Protein AF-A0A392VI49-F1 (afdb_monomer_lite)

Foldseek 3Di:
DDDDDDDPDDPPPDPPPPADPVLVVLLCVLVVVVCVVCVNDDDDVVSVVVSVVSSVVD

Radius of gyration: 18.86 Å; chains: 1; bounding box: 41×30×50 Å

Sequence (58 aa):
MNSVTGARPSPSTVLEDGWSEEATFTLIDAWGKLYKKLNRKNFRQYHWKEIAKAVNEH

Secondary structure (DSSP, 8-state):
-------PPPTTS--TTSS-HHHHHHHHHHHHHHHHHHTTPPPPHHHHHHHHHHHHT-

pLDDT: mean 74.3, std 15.96, range [38.53, 91.38]

Organism: NCBI:txid97028

InterPro domains:
  IPR044822 Myb/SANT-like DNA-binding domain 4 [PF13837] (17-58)
  IPR044823 Trihelix transcription factor ASIL1/2-like [PTHR31307] (12-58)

Structure (mmCIF, N/CA/C/O backbone):
data_AF-A0A392VI49-F1
#
_entry.id   AF-A0A392VI49-F1
#
loop_
_atom_site.group_PDB
_atom_site.id
_atom_site.type_symbol
_atom_site.label_atom_id
_atom_site.label_alt_id
_atom_site.label_comp_id
_atom_site.label_asym_id
_atom_site.label_entity_id
_atom_site.label_seq_id
_atom_site.pdbx_PDB_ins_code
_atom_site.Cartn_x
_atom_site.Cartn_y
_atom_site.Cartn_z
_atom_site.occupancy
_atom_site.B_iso_or_equiv
_atom_site.auth_seq_id
_atom_site.auth_comp_id
_atom_site.auth_asym_id
_atom_site.auth_atom_id
_atom_site.pdbx_PDB_model_num
ATOM 1 N N . MET A 1 1 ? 30.358 20.225 -43.407 1.00 43.66 1 MET A N 1
ATOM 2 C CA . MET A 1 1 ? 30.470 20.611 -41.985 1.00 43.66 1 MET A CA 1
ATOM 3 C C . MET A 1 1 ? 29.173 21.288 -41.561 1.00 43.66 1 MET A C 1
ATOM 5 O O . MET A 1 1 ? 28.995 22.480 -41.741 1.00 43.66 1 MET A O 1
ATOM 9 N N . ASN A 1 2 ? 28.226 20.481 -41.114 1.00 38.53 2 ASN A N 1
ATOM 10 C CA . ASN A 1 2 ? 26.870 20.813 -40.682 1.00 38.53 2 ASN A CA 1
ATOM 11 C C . ASN A 1 2 ? 26.718 20.233 -39.263 1.00 38.53 2 ASN A C 1
ATOM 13 O O . ASN A 1 2 ? 27.246 19.158 -39.018 1.00 38.53 2 ASN A O 1
ATOM 17 N N . SER A 1 3 ? 26.043 20.799 -38.270 1.00 44.78 3 SER A N 1
ATOM 18 C CA . SER A 1 3 ? 25.380 22.081 -38.056 1.00 44.78 3 SER A CA 1
ATOM 19 C C . SER A 1 3 ? 25.102 22.169 -36.540 1.00 44.78 3 SER A C 1
ATOM 21 O O . SER A 1 3 ? 24.808 21.155 -35.923 1.00 44.78 3 SER A O 1
ATOM 23 N N . VAL A 1 4 ? 25.145 23.387 -35.994 1.00 54.41 4 VAL A N 1
ATOM 24 C CA . VAL A 1 4 ? 24.138 24.006 -35.103 1.00 54.41 4 VAL A CA 1
ATOM 25 C C . VAL A 1 4 ? 23.742 23.382 -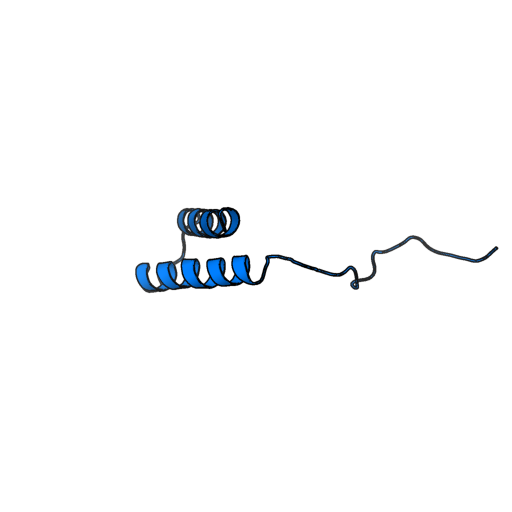33.737 1.00 54.41 4 VAL A C 1
ATOM 27 O O . VAL A 1 4 ? 23.252 22.265 -33.621 1.00 54.41 4 VAL A O 1
ATOM 30 N N . THR A 1 5 ? 23.766 24.279 -32.737 1.00 52.09 5 THR A N 1
ATOM 31 C CA . THR A 1 5 ? 22.901 24.407 -31.537 1.00 52.09 5 THR A CA 1
ATOM 32 C C . THR A 1 5 ? 23.078 23.498 -30.321 1.00 52.09 5 THR A C 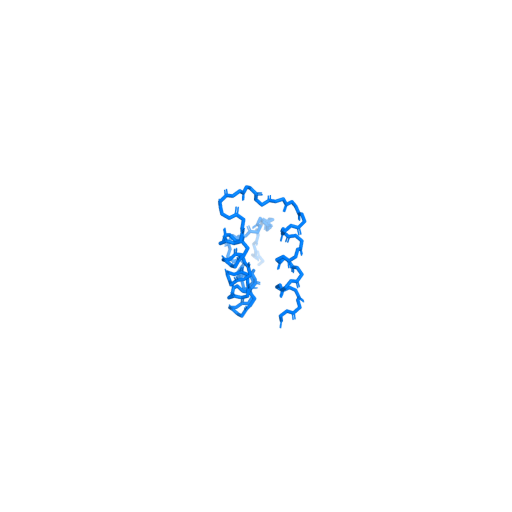1
ATOM 34 O O . THR A 1 5 ? 22.980 22.279 -30.381 1.00 52.09 5 THR A O 1
ATOM 37 N N . GLY A 1 6 ? 23.220 24.169 -29.167 1.00 54.75 6 GLY A N 1
ATOM 38 C CA . GLY A 1 6 ? 23.146 23.591 -27.833 1.00 54.75 6 GLY A CA 1
ATOM 39 C C . GLY A 1 6 ? 21.890 22.749 -27.645 1.00 54.75 6 GLY A C 1
ATOM 40 O O . GLY A 1 6 ? 20.765 23.205 -27.864 1.00 54.75 6 GLY A O 1
ATOM 41 N N . ALA A 1 7 ? 22.115 21.507 -27.232 1.00 48.22 7 ALA A N 1
ATOM 42 C CA . ALA A 1 7 ? 21.077 20.543 -26.935 1.00 48.22 7 ALA A CA 1
ATOM 43 C C . ALA A 1 7 ? 20.307 20.980 -25.682 1.00 48.22 7 ALA A C 1
ATOM 45 O O . ALA A 1 7 ? 20.642 20.638 -24.552 1.00 48.22 7 ALA A O 1
ATOM 46 N N . ARG A 1 8 ? 19.239 21.746 -25.888 1.00 57.25 8 ARG A N 1
ATOM 47 C CA . ARG A 1 8 ? 18.090 21.721 -24.988 1.00 57.25 8 ARG A CA 1
ATOM 48 C C . ARG A 1 8 ? 17.507 20.304 -25.094 1.00 57.25 8 ARG A C 1
ATOM 50 O O . ARG A 1 8 ? 17.179 19.909 -26.214 1.00 57.25 8 ARG A O 1
ATOM 57 N N . PRO A 1 9 ? 17.420 19.516 -24.008 1.00 54.78 9 PRO A N 1
ATOM 58 C CA . PRO A 1 9 ? 16.892 18.162 -24.101 1.00 54.78 9 PRO A CA 1
ATOM 59 C C . PRO A 1 9 ? 15.456 18.228 -24.637 1.00 54.78 9 PRO A C 1
ATOM 61 O O . PRO A 1 9 ? 14.597 18.916 -24.084 1.00 54.78 9 PRO A O 1
ATOM 64 N N . SER A 1 10 ? 15.237 17.580 -25.779 1.00 51.28 10 SER A N 1
ATOM 65 C CA . SER A 1 10 ? 13.919 17.390 -26.383 1.00 51.28 10 SER A CA 1
ATOM 66 C C . SER A 1 10 ? 13.076 16.489 -25.464 1.00 51.28 10 SER A C 1
ATOM 68 O O . SER A 1 10 ? 13.634 15.532 -24.925 1.00 51.28 10 SER A O 1
ATOM 70 N N . PRO A 1 11 ? 11.760 16.723 -25.286 1.00 55.59 11 PRO A N 1
ATOM 71 C CA . PRO A 1 11 ? 10.881 15.970 -24.373 1.00 55.59 11 PRO A CA 1
ATOM 72 C C . PRO A 1 11 ? 10.581 14.524 -24.827 1.00 55.59 11 PRO A C 1
ATOM 74 O O . PRO A 1 11 ? 9.553 13.955 -24.477 1.00 55.59 11 PRO A O 1
ATOM 77 N N . SER A 1 12 ? 11.464 13.927 -25.627 1.00 50.12 12 SER A N 1
ATOM 78 C CA . SER A 1 12 ? 11.320 12.599 -26.232 1.00 50.12 12 SER A CA 1
ATOM 79 C C . SER A 1 12 ? 12.409 11.628 -25.777 1.00 50.12 12 SER A C 1
ATOM 81 O O . SER A 1 12 ? 12.618 10.599 -26.415 1.00 50.12 12 SER A O 1
ATOM 83 N N . THR A 1 13 ? 13.104 11.923 -24.674 1.00 53.31 13 THR A N 1
ATOM 84 C CA . THR A 1 13 ? 13.821 10.888 -23.925 1.00 53.31 13 THR A CA 1
ATOM 85 C C . THR A 1 13 ? 12.769 9.989 -23.294 1.00 53.31 13 THR A C 1
ATOM 87 O O . THR A 1 13 ? 12.265 10.297 -22.220 1.00 53.31 13 THR A O 1
ATOM 90 N N . VAL A 1 14 ? 12.353 8.971 -24.042 1.00 52.16 14 VAL A N 1
ATOM 91 C CA . VAL A 1 14 ? 12.088 7.613 -23.562 1.00 52.16 14 VAL A CA 1
ATOM 92 C C . VAL A 1 14 ? 12.055 7.557 -22.029 1.00 52.16 14 VAL A C 1
ATOM 94 O O . VAL A 1 14 ? 13.051 7.261 -21.378 1.00 52.16 14 VAL A O 1
ATOM 97 N N . LEU A 1 15 ? 10.909 7.933 -21.455 1.00 55.53 15 LEU A N 1
ATOM 98 C CA . LEU A 1 15 ? 10.570 7.722 -20.047 1.00 55.53 15 LEU A CA 1
ATOM 99 C C . LEU A 1 15 ? 10.187 6.244 -19.853 1.00 55.53 15 LEU A C 1
ATOM 101 O O . LEU A 1 15 ? 9.180 5.938 -19.225 1.00 55.53 15 LEU A O 1
ATOM 105 N N . GLU A 1 16 ? 10.950 5.331 -20.454 1.00 48.75 16 GLU A N 1
ATOM 106 C CA . GLU A 1 16 ? 10.999 3.946 -20.003 1.00 48.75 16 GLU A CA 1
ATOM 107 C C . GLU A 1 16 ? 11.900 3.990 -18.767 1.00 48.75 16 GLU A C 1
ATOM 109 O O . GLU A 1 16 ? 13.090 4.246 -18.866 1.00 48.75 16 GLU A O 1
ATOM 114 N N . ASP A 1 17 ? 11.452 3.864 -17.540 1.00 59.84 17 ASP A N 1
ATOM 115 C CA . ASP A 1 17 ? 10.197 3.373 -17.041 1.00 59.84 17 ASP A CA 1
ATOM 116 C C . ASP A 1 17 ? 10.191 3.923 -15.613 1.00 59.84 17 ASP A C 1
ATOM 118 O O . ASP A 1 17 ? 11.004 3.562 -14.756 1.00 59.84 17 ASP A O 1
ATOM 122 N N . GLY A 1 18 ? 9.395 4.966 -15.396 1.00 69.62 18 GLY A N 1
ATOM 123 C CA . GLY A 1 18 ? 9.158 5.476 -14.058 1.00 69.62 18 GLY A CA 1
ATOM 124 C C . GLY A 1 18 ? 8.271 4.480 -13.326 1.00 69.62 18 GLY A C 1
ATOM 125 O O . GLY A 1 18 ? 7.142 4.844 -13.026 1.00 69.62 18 GLY A O 1
ATOM 126 N N . TRP A 1 19 ? 8.820 3.295 -13.027 1.00 73.94 19 TRP A N 1
ATOM 127 C CA . TRP A 1 19 ? 8.267 2.154 -12.293 1.00 73.94 19 TRP A CA 1
ATOM 128 C C . TRP A 1 19 ? 7.672 1.060 -13.178 1.00 73.94 19 TRP A C 1
ATOM 130 O O . TRP A 1 19 ? 6.675 1.290 -13.863 1.00 73.94 19 TRP A O 1
ATOM 140 N N . SER A 1 20 ? 8.234 -0.150 -13.042 1.00 81.12 20 SER A N 1
ATOM 141 C CA . SER A 1 20 ? 7.833 -1.321 -13.820 1.00 81.12 20 SER A CA 1
ATOM 142 C C . SER A 1 20 ? 6.342 -1.588 -13.637 1.00 81.12 20 SER A C 1
ATOM 144 O O . SER A 1 20 ? 5.769 -1.231 -12.605 1.00 81.12 20 SER A O 1
ATOM 146 N N . GLU A 1 21 ? 5.684 -2.247 -14.591 1.00 84.50 21 GLU A N 1
ATOM 147 C CA . GLU A 1 21 ? 4.254 -2.592 -14.477 1.00 84.50 21 GLU A CA 1
ATOM 148 C C . GLU A 1 21 ? 3.948 -3.317 -13.155 1.00 84.50 21 GLU A C 1
ATOM 150 O O . GLU A 1 21 ? 2.967 -3.029 -12.469 1.00 84.50 21 GLU A O 1
ATOM 155 N N . GLU A 1 22 ? 4.872 -4.181 -12.754 1.00 81.94 22 GLU A N 1
ATOM 156 C CA . GLU A 1 22 ? 4.885 -4.916 -11.500 1.00 81.94 22 GLU A CA 1
ATOM 157 C C . GLU A 1 22 ? 5.016 -3.956 -10.282 1.00 81.94 22 GLU A C 1
ATOM 159 O O . GLU A 1 22 ? 4.201 -3.984 -9.350 1.00 81.94 22 GLU A O 1
ATOM 164 N N . ALA A 1 23 ? 5.943 -2.993 -10.326 1.00 85.00 23 ALA A N 1
ATOM 165 C CA . ALA A 1 23 ? 6.148 -1.992 -9.274 1.00 85.00 23 ALA A CA 1
ATOM 166 C C . ALA A 1 23 ? 4.948 -1.039 -9.151 1.00 85.00 23 ALA A C 1
ATOM 168 O O . ALA A 1 23 ? 4.522 -0.682 -8.048 1.00 85.00 23 ALA A O 1
ATOM 169 N N . THR A 1 24 ? 4.348 -0.674 -10.282 1.00 86.25 24 THR A N 1
ATOM 170 C CA . THR A 1 24 ? 3.119 0.116 -10.368 1.00 86.25 24 THR A CA 1
ATOM 171 C C . THR A 1 24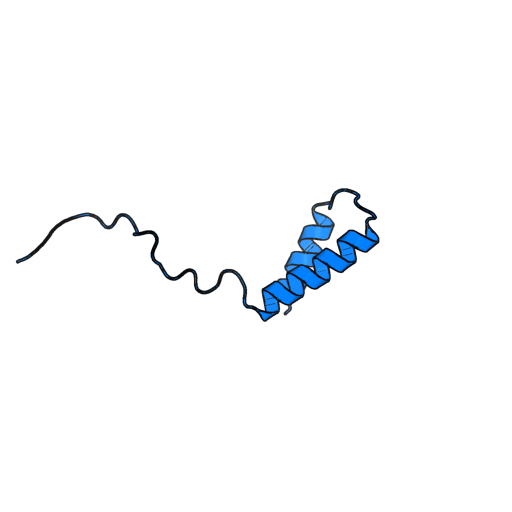 ? 1.929 -0.663 -9.810 1.00 86.25 24 THR A C 1
ATOM 173 O O . THR A 1 24 ? 1.124 -0.108 -9.059 1.00 86.25 24 THR A O 1
ATOM 176 N N . PHE A 1 25 ? 1.827 -1.961 -10.095 1.00 89.25 25 PHE A N 1
ATOM 177 C CA . PHE A 1 25 ? 0.798 -2.818 -9.514 1.00 89.25 25 PHE A CA 1
ATOM 178 C C . PHE A 1 25 ? 0.942 -2.901 -7.989 1.00 89.25 25 PHE A C 1
ATOM 180 O O . PHE A 1 25 ? -0.030 -2.686 -7.258 1.00 89.25 25 PHE A O 1
ATOM 187 N N . THR A 1 26 ? 2.165 -3.115 -7.503 1.00 91.38 26 THR A N 1
ATOM 188 C CA . THR A 1 26 ? 2.484 -3.153 -6.072 1.00 91.38 26 THR A CA 1
ATOM 189 C C . THR A 1 26 ? 2.182 -1.821 -5.383 1.00 91.38 26 THR A C 1
ATOM 191 O O . THR A 1 26 ? 1.610 -1.810 -4.290 1.00 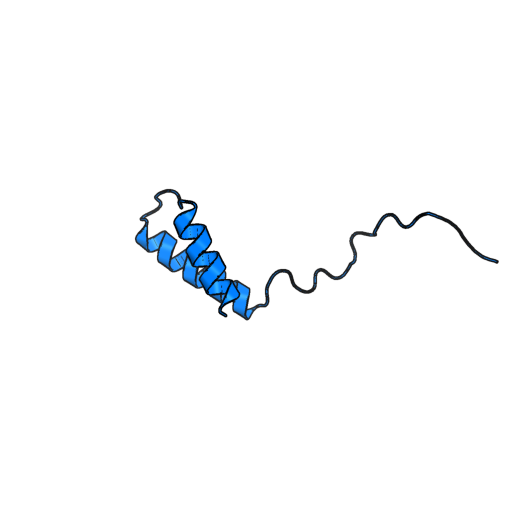91.38 26 THR A O 1
ATOM 194 N N . LEU A 1 27 ? 2.458 -0.686 -6.036 1.00 90.25 27 LEU A N 1
ATOM 195 C CA . LEU A 1 27 ? 2.085 0.643 -5.549 1.00 90.25 27 LEU A CA 1
ATOM 196 C C . LEU A 1 27 ? 0.575 0.765 -5.338 1.00 90.25 27 LEU A C 1
ATOM 198 O O . LEU A 1 27 ? 0.125 1.190 -4.271 1.00 90.25 27 LEU A O 1
ATOM 202 N N . ILE A 1 28 ? -0.201 0.419 -6.368 1.00 90.75 28 ILE A N 1
ATOM 203 C CA . ILE A 1 28 ? -1.659 0.557 -6.378 1.00 90.75 28 ILE A CA 1
ATOM 204 C C . ILE A 1 28 ? -2.284 -0.365 -5.326 1.00 90.75 28 ILE A C 1
ATOM 206 O O . ILE A 1 28 ? -3.177 0.066 -4.591 1.00 90.75 28 ILE A O 1
ATOM 210 N N . ASP A 1 29 ? -1.798 -1.602 -5.200 1.00 90.94 29 ASP A N 1
ATOM 211 C CA . ASP A 1 29 ? -2.269 -2.559 -4.198 1.00 90.94 29 ASP A CA 1
ATOM 212 C C . ASP A 1 29 ? -1.947 -2.099 -2.764 1.00 90.94 29 ASP A C 1
ATOM 214 O O . ASP A 1 29 ? -2.851 -1.999 -1.922 1.00 90.94 29 ASP A O 1
ATOM 218 N N . ALA A 1 30 ? -0.688 -1.739 -2.487 1.00 90.25 30 ALA A N 1
ATOM 219 C CA . ALA A 1 30 ? -0.256 -1.279 -1.168 1.00 90.25 30 ALA A CA 1
ATOM 220 C C . ALA A 1 30 ? -0.989 0.006 -0.749 1.00 90.25 30 ALA A C 1
ATOM 222 O O . ALA A 1 30 ? -1.507 0.109 0.372 1.00 90.25 30 ALA A O 1
ATOM 223 N N . TRP A 1 31 ? -1.104 0.972 -1.664 1.00 89.81 31 TRP A N 1
ATOM 224 C CA . TRP A 1 31 ? -1.844 2.207 -1.427 1.00 89.81 31 TRP A CA 1
ATOM 225 C C . TRP A 1 31 ? -3.342 1.947 -1.237 1.00 89.81 31 TRP A C 1
ATOM 227 O O . TRP A 1 31 ? -3.937 2.480 -0.299 1.00 89.81 31 TRP A O 1
ATOM 237 N N . GLY A 1 32 ? -3.950 1.070 -2.041 1.00 89.75 32 GLY A N 1
ATOM 238 C CA . GLY A 1 32 ? -5.362 0.702 -1.935 1.00 89.75 32 GLY A CA 1
ATOM 239 C C . GLY A 1 32 ? -5.714 0.041 -0.598 1.00 89.75 32 GLY A C 1
ATOM 240 O O . GLY A 1 32 ? -6.726 0.386 0.025 1.00 89.75 32 GLY A O 1
ATOM 241 N N . LYS A 1 33 ? -4.855 -0.858 -0.102 1.00 87.75 33 LYS A N 1
ATOM 242 C CA . LYS A 1 33 ? -4.996 -1.493 1.221 1.00 87.75 33 LYS A CA 1
ATOM 243 C C . LYS A 1 33 ? -4.925 -0.466 2.348 1.00 87.75 33 LYS A C 1
ATOM 245 O O . LYS A 1 33 ? -5.772 -0.468 3.246 1.00 87.75 33 LYS A O 1
ATOM 250 N N . LEU A 1 34 ? -3.957 0.445 2.291 1.00 85.31 34 LEU A N 1
ATOM 251 C CA . LEU A 1 34 ? -3.808 1.502 3.288 1.00 85.31 34 LEU A CA 1
ATOM 252 C C . LEU A 1 34 ? -4.944 2.529 3.217 1.00 85.31 34 LEU A C 1
ATOM 254 O O . LEU A 1 34 ? -5.410 2.980 4.260 1.00 85.31 34 LEU A O 1
ATOM 258 N N . TYR A 1 35 ? -5.455 2.846 2.026 1.00 83.94 35 TYR A N 1
ATOM 259 C CA . TYR A 1 35 ? -6.564 3.784 1.849 1.00 83.94 35 TYR A CA 1
ATOM 260 C C . TYR A 1 35 ? -7.844 3.249 2.496 1.00 83.94 35 TYR A C 1
ATOM 262 O O . TYR A 1 35 ? -8.533 3.982 3.212 1.00 83.94 35 TYR A O 1
ATOM 270 N N . LYS A 1 36 ? -8.120 1.948 2.321 1.00 85.75 36 LYS A N 1
ATOM 271 C CA . LYS A 1 36 ? -9.201 1.260 3.042 1.00 85.75 36 LYS A CA 1
ATOM 272 C C . LYS A 1 36 ? -8.960 1.271 4.553 1.00 85.75 36 LYS A C 1
ATOM 274 O O . LYS A 1 36 ? -9.866 1.621 5.301 1.00 85.75 36 LYS A O 1
ATOM 279 N N . LYS A 1 37 ? -7.741 0.955 5.009 1.00 83.19 37 LYS A N 1
ATOM 280 C CA . LYS A 1 37 ? -7.386 0.892 6.440 1.00 83.19 37 LYS A CA 1
ATOM 281 C C . LYS A 1 37 ? -7.490 2.245 7.154 1.00 83.19 37 LYS A C 1
ATOM 283 O O . LYS A 1 37 ? -7.917 2.292 8.303 1.00 83.19 37 LYS A O 1
ATOM 288 N N . LEU A 1 38 ? -7.111 3.341 6.494 1.00 79.62 38 LEU A N 1
ATOM 289 C CA . LEU A 1 38 ? -7.195 4.695 7.049 1.00 79.62 38 LEU A CA 1
ATOM 290 C C . LEU A 1 38 ? -8.600 5.308 6.959 1.00 79.62 38 LEU A C 1
ATOM 292 O O . LEU A 1 38 ? -8.807 6.386 7.517 1.00 79.62 38 LEU A O 1
ATOM 296 N N . ASN A 1 39 ? -9.561 4.660 6.289 1.00 76.31 39 ASN A N 1
ATOM 297 C CA . ASN A 1 39 ? -10.935 5.149 6.148 1.00 76.31 39 ASN A CA 1
ATOM 298 C C . ASN A 1 39 ? -10.970 6.623 5.683 1.00 76.31 39 ASN A C 1
ATOM 300 O O . ASN A 1 39 ? -11.596 7.474 6.320 1.00 76.31 39 ASN A O 1
ATOM 304 N N . ARG A 1 40 ? -10.227 6.943 4.608 1.00 65.19 40 ARG A N 1
ATOM 305 C CA . ARG A 1 40 ? -10.049 8.307 4.055 1.00 65.19 40 ARG A CA 1
ATOM 306 C C . ARG A 1 40 ? -9.321 9.327 4.941 1.00 65.19 40 ARG A C 1
ATOM 308 O O . ARG A 1 40 ? -9.227 10.489 4.549 1.00 65.19 40 ARG A O 1
ATOM 315 N N . LYS A 1 41 ? -8.761 8.947 6.094 1.00 73.81 41 LYS A N 1
ATOM 316 C CA . LYS A 1 41 ? -7.837 9.842 6.806 1.00 73.81 41 LYS A CA 1
ATOM 317 C C . LYS A 1 41 ? -6.570 10.06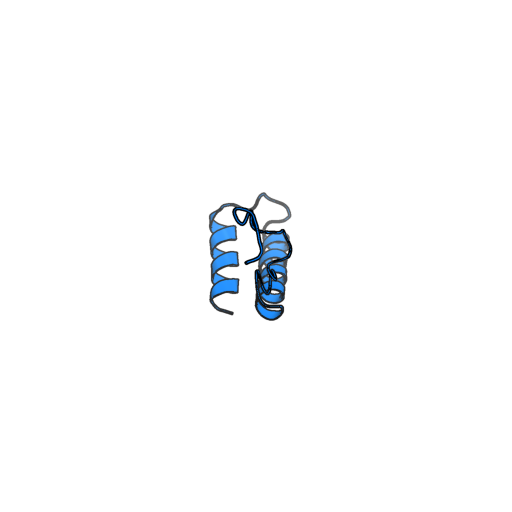7 5.983 1.00 73.81 41 LYS A C 1
ATOM 319 O O . LYS A 1 41 ? -6.110 9.187 5.258 1.00 73.81 41 LYS A O 1
ATOM 324 N N . ASN A 1 42 ? -6.012 11.266 6.117 1.00 73.94 42 ASN A N 1
ATOM 325 C CA . ASN A 1 42 ? -4.834 11.687 5.374 1.00 73.94 42 ASN A CA 1
ATOM 326 C C . ASN A 1 42 ? -3.664 10.723 5.607 1.00 73.94 42 ASN A C 1
ATOM 328 O O . ASN A 1 42 ? -3.302 10.438 6.753 1.00 73.94 42 ASN A O 1
ATOM 332 N N . PHE A 1 43 ? -3.039 10.267 4.523 1.00 79.75 43 PHE A N 1
ATOM 333 C CA . PHE A 1 43 ? -1.799 9.510 4.607 1.00 79.75 43 PHE A CA 1
ATOM 334 C C . PHE A 1 43 ? -0.732 10.376 5.273 1.00 79.75 43 PHE A C 1
ATOM 336 O O . PHE A 1 43 ? -0.387 11.458 4.797 1.00 79.75 43 PHE A O 1
ATOM 343 N N . ARG A 1 44 ? -0.211 9.899 6.401 1.00 84.81 44 ARG A N 1
ATOM 344 C CA . ARG A 1 44 ? 1.012 10.446 6.990 1.00 84.81 44 ARG A CA 1
ATOM 345 C C . ARG A 1 44 ? 2.227 9.984 6.195 1.00 84.81 44 ARG A C 1
ATOM 347 O O . ARG A 1 44 ? 2.195 8.940 5.549 1.00 84.81 44 ARG A O 1
ATOM 354 N N . GLN A 1 45 ? 3.327 10.721 6.324 1.00 83.19 45 GLN A N 1
ATOM 355 C CA . GLN A 1 45 ? 4.599 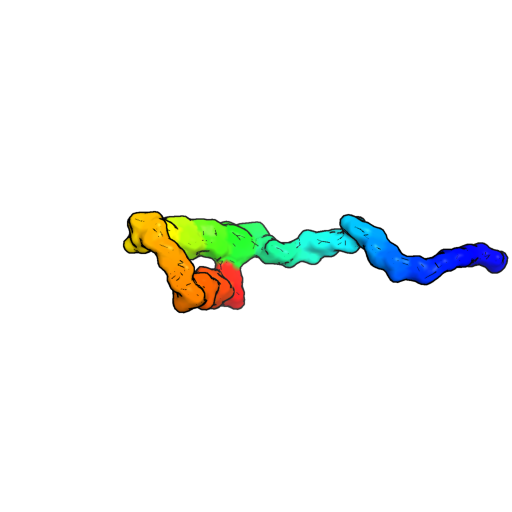10.379 5.679 1.00 83.19 45 GLN A CA 1
ATOM 356 C C . GLN A 1 45 ? 5.082 8.958 5.995 1.00 83.19 45 GLN A C 1
ATOM 358 O O . GLN A 1 45 ? 5.679 8.316 5.142 1.00 83.19 45 GLN A O 1
ATOM 363 N N . TYR A 1 46 ? 4.786 8.440 7.191 1.00 86.31 46 TYR A N 1
ATOM 364 C CA . TYR A 1 46 ? 5.103 7.055 7.543 1.00 86.31 46 TYR A CA 1
ATOM 365 C C . TYR A 1 46 ? 4.426 6.036 6.610 1.00 86.31 46 TYR A C 1
ATOM 367 O O . TYR A 1 46 ? 5.069 5.090 6.173 1.00 86.31 46 TYR A O 1
ATOM 375 N N . HIS A 1 47 ? 3.166 6.265 6.225 1.00 87.06 47 HIS A N 1
ATOM 376 C CA . HIS A 1 47 ? 2.466 5.383 5.288 1.00 87.06 47 HIS A CA 1
ATOM 377 C C . HIS A 1 47 ? 3.044 5.470 3.873 1.00 87.06 47 HIS A C 1
ATOM 379 O O . HIS A 1 47 ? 3.149 4.453 3.201 1.00 87.06 47 HIS A O 1
ATOM 385 N N . TRP A 1 48 ? 3.470 6.660 3.441 1.00 86.56 48 TRP A N 1
ATOM 386 C CA . TRP A 1 48 ? 4.172 6.815 2.164 1.00 86.56 48 TRP A CA 1
ATOM 387 C C . TRP A 1 48 ? 5.528 6.103 2.149 1.00 86.56 48 TRP A C 1
ATOM 389 O O . TRP A 1 48 ? 5.885 5.523 1.131 1.00 86.56 48 TRP A O 1
ATOM 399 N N . LYS A 1 49 ? 6.254 6.083 3.275 1.00 89.31 49 LYS A N 1
ATOM 400 C CA . LYS A 1 49 ? 7.499 5.307 3.405 1.00 89.31 49 LYS A CA 1
ATOM 401 C C . LYS A 1 49 ? 7.259 3.800 3.306 1.00 89.31 49 LYS A C 1
ATOM 403 O O . LYS A 1 49 ? 8.024 3.132 2.628 1.00 89.31 49 LYS A O 1
ATOM 408 N N . GLU A 1 50 ? 6.206 3.282 3.938 1.00 87.62 50 GLU A N 1
ATOM 409 C CA . GLU A 1 50 ? 5.815 1.864 3.831 1.00 87.62 50 GLU A CA 1
ATOM 410 C C . GLU A 1 50 ? 5.453 1.476 2.393 1.00 87.62 50 GLU A C 1
ATOM 412 O O . GLU A 1 50 ? 5.907 0.450 1.901 1.00 87.62 50 GLU A O 1
ATOM 417 N N . ILE A 1 51 ? 4.693 2.322 1.692 1.00 87.69 51 ILE A N 1
ATOM 418 C CA . ILE A 1 51 ? 4.350 2.100 0.281 1.00 87.69 51 ILE A CA 1
ATOM 419 C C . ILE A 1 51 ? 5.607 2.115 -0.592 1.00 87.69 51 ILE A C 1
ATOM 421 O O . ILE A 1 51 ? 5.802 1.213 -1.397 1.00 87.69 51 ILE A O 1
ATOM 425 N N . ALA A 1 52 ? 6.473 3.116 -0.418 1.00 89.12 52 ALA A N 1
ATOM 426 C CA . ALA A 1 52 ? 7.716 3.213 -1.176 1.00 89.12 52 ALA A CA 1
ATOM 427 C C . ALA A 1 52 ? 8.633 2.010 -0.920 1.00 89.12 52 ALA A C 1
ATOM 429 O O . ALA A 1 52 ? 9.249 1.503 -1.849 1.00 89.12 52 ALA A O 1
ATOM 430 N N . LYS A 1 53 ? 8.689 1.523 0.325 1.00 89.00 53 LYS A N 1
ATOM 431 C CA . LYS A 1 53 ? 9.431 0.314 0.676 1.00 89.00 53 LYS A CA 1
ATOM 432 C C . LYS A 1 53 ? 8.851 -0.920 -0.019 1.00 89.00 53 LYS A C 1
ATOM 434 O O . LYS A 1 53 ? 9.612 -1.654 -0.628 1.00 89.00 53 LYS A O 1
ATOM 439 N N . ALA A 1 54 ? 7.531 -1.102 0.015 1.00 88.06 54 ALA A N 1
ATOM 440 C CA . ALA A 1 54 ? 6.867 -2.231 -0.636 1.00 88.06 54 ALA A CA 1
ATOM 441 C C . ALA A 1 54 ? 7.119 -2.275 -2.151 1.00 88.06 54 ALA A C 1
ATOM 443 O O . ALA A 1 54 ? 7.291 -3.348 -2.706 1.00 88.06 54 ALA A O 1
ATOM 444 N N . VAL A 1 55 ? 7.170 -1.114 -2.803 1.00 85.81 55 VAL A N 1
ATOM 445 C CA . VAL A 1 55 ? 7.479 -0.999 -4.237 1.00 85.81 55 VAL A CA 1
ATOM 446 C C . VAL A 1 55 ? 8.957 -1.279 -4.501 1.00 85.81 55 VAL A C 1
ATOM 448 O O . VAL A 1 55 ? 9.293 -1.924 -5.479 1.00 85.81 55 VAL A O 1
ATOM 451 N N . ASN A 1 56 ? 9.850 -0.788 -3.644 1.00 84.81 56 ASN A N 1
ATOM 452 C CA . ASN A 1 56 ? 11.290 -0.952 -3.829 1.00 84.81 56 ASN A CA 1
ATOM 453 C C . ASN A 1 56 ? 11.795 -2.363 -3.460 1.00 84.81 56 ASN A C 1
ATOM 455 O O . ASN A 1 56 ? 12.940 -2.688 -3.754 1.00 84.81 56 ASN A O 1
ATOM 459 N N . GLU A 1 57 ? 10.976 -3.163 -2.769 1.00 78.19 57 GLU A N 1
ATOM 460 C CA . GLU A 1 57 ? 11.212 -4.586 -2.464 1.00 78.19 57 GLU A CA 1
ATOM 461 C C . GLU A 1 57 ? 10.440 -5.536 -3.397 1.00 78.19 57 GLU A C 1
ATOM 463 O O . GLU A 1 57 ? 10.409 -6.742 -3.145 1.00 78.19 57 GLU A O 1
ATOM 468 N N . HIS A 1 58 ? 9.796 -4.994 -4.429 1.00 67.69 58 HIS A N 1
ATOM 469 C CA . HIS A 1 58 ? 9.118 -5.756 -5.465 1.00 67.69 58 HIS A CA 1
ATOM 470 C C . HIS A 1 58 ? 10.093 -6.134 -6.579 1.00 67.69 58 HIS A C 1
ATOM 472 O O . HIS A 1 58 ? 10.114 -7.338 -6.912 1.00 67.69 58 HIS A O 1
#